Protein AF-A0A7V5I3R4-F1 (afdb_monomer_lite)

Radius of gyration: 23.78 Å; chains: 1; bounding box: 58×73×44 Å

Foldseek 3Di:
DDDDDDDDDDDDDDDPPDAQPAADEDDPCQQVDDDDPPDPDHSVVRVVVVVVCVVVVVVVSHNYDYDDDDDLVNVLVWFPNQQSVVVVPDDPVCCVVCVVVCVVRVDDTDD

Structure (mmCIF, N/CA/C/O backbone):
data_AF-A0A7V5I3R4-F1
#
_entry.id   AF-A0A7V5I3R4-F1
#
loop_
_atom_site.group_PDB
_atom_site.id
_atom_site.type_symbol
_atom_site.label_atom_id
_atom_site.label_alt_id
_atom_site.label_comp_id
_atom_site.label_asym_id
_atom_site.label_entity_id
_atom_site.label_seq_id
_atom_site.pdbx_PDB_ins_code
_atom_site.Cartn_x
_atom_site.Cartn_y
_atom_site.Cartn_z
_atom_site.occupancy
_atom_site.B_iso_or_equiv
_atom_site.auth_seq_id
_atom_site.auth_comp_id
_atom_site.auth_asym_id
_atom_site.auth_atom_id
_atom_site.pdbx_PDB_model_num
ATOM 1 N N . MET A 1 1 ? -29.404 53.631 5.562 1.00 36.56 1 MET A N 1
ATOM 2 C CA . MET A 1 1 ? -29.973 53.561 6.927 1.00 36.56 1 MET A CA 1
ATOM 3 C C . MET A 1 1 ? -30.640 52.193 7.088 1.00 36.56 1 MET A C 1
ATOM 5 O O . MET A 1 1 ? -31.528 51.948 6.293 1.00 36.56 1 MET A O 1
ATOM 9 N N . LYS A 1 2 ? -30.111 51.356 8.012 1.00 30.89 2 LYS A N 1
ATOM 10 C CA . LYS A 1 2 ? -30.634 50.185 8.797 1.00 30.89 2 LYS A CA 1
ATOM 11 C C . LYS A 1 2 ? -31.813 49.331 8.240 1.00 30.89 2 LYS A C 1
ATOM 13 O O . LYS A 1 2 ? -32.711 49.898 7.647 1.00 30.89 2 LYS A O 1
ATOM 18 N N . ALA A 1 3 ? -31.953 48.010 8.444 1.00 37.38 3 ALA A N 1
ATOM 19 C CA . ALA A 1 3 ? -31.462 47.034 9.447 1.00 37.38 3 ALA A CA 1
ATOM 20 C C . ALA A 1 3 ? -31.507 45.581 8.858 1.00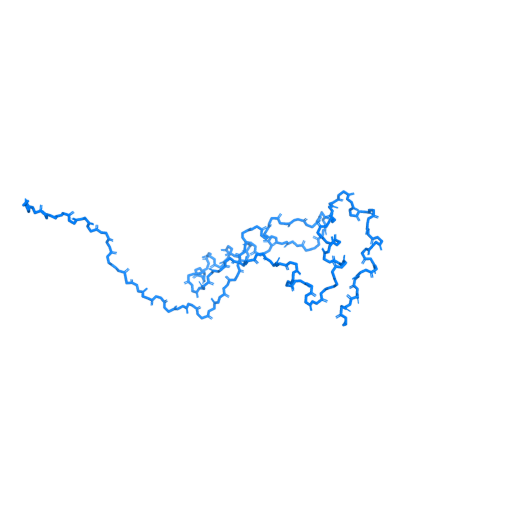 37.38 3 ALA A C 1
ATOM 22 O O . ALA A 1 3 ? -32.230 45.377 7.888 1.00 37.38 3 ALA A O 1
ATOM 23 N N . GLU A 1 4 ? -30.595 44.652 9.214 1.00 34.97 4 GLU A N 1
ATOM 24 C CA . GLU A 1 4 ? -30.741 43.464 10.124 1.00 34.97 4 GLU A CA 1
ATOM 25 C C . GLU A 1 4 ? -31.999 42.588 9.927 1.00 34.97 4 GLU A C 1
ATOM 27 O O . GLU A 1 4 ? -33.074 43.121 9.706 1.00 34.97 4 GLU A O 1
ATOM 32 N N . ALA A 1 5 ? -32.050 41.266 10.122 1.00 39.78 5 ALA A N 1
ATOM 33 C CA . ALA A 1 5 ? -31.156 40.103 10.201 1.00 39.78 5 ALA A CA 1
ATOM 34 C C . ALA A 1 5 ? -32.129 38.901 10.322 1.00 39.78 5 ALA A C 1
ATOM 36 O O . ALA A 1 5 ? -33.158 39.021 10.986 1.00 39.78 5 ALA A O 1
ATOM 37 N N . GLY A 1 6 ? -31.848 37.759 9.692 1.00 32.47 6 GLY A N 1
ATOM 38 C CA . GLY A 1 6 ? -32.731 36.586 9.717 1.00 32.47 6 GLY A CA 1
ATOM 39 C C . GLY A 1 6 ? -31.934 35.292 9.627 1.00 32.47 6 GLY A C 1
ATOM 40 O O . GLY A 1 6 ? -31.646 34.803 8.540 1.00 32.47 6 GLY A O 1
ATOM 41 N N . THR A 1 7 ? -31.547 34.787 10.793 1.00 37.88 7 THR A N 1
ATOM 42 C CA . THR A 1 7 ? -30.865 33.515 11.044 1.00 37.88 7 THR A CA 1
ATOM 43 C C . THR A 1 7 ? -31.716 32.325 10.589 1.00 37.88 7 THR A C 1
ATOM 45 O O . THR A 1 7 ? -32.884 32.235 10.955 1.00 37.88 7 THR A O 1
ATOM 48 N N . SER A 1 8 ? -31.121 31.374 9.860 1.00 40.75 8 SER A N 1
ATOM 49 C CA . SER A 1 8 ? -31.610 29.990 9.822 1.00 40.75 8 SER A CA 1
ATOM 50 C C . SER A 1 8 ? -30.547 29.091 10.445 1.00 40.75 8 SER A C 1
ATOM 52 O O . SER A 1 8 ? -29.410 29.012 9.986 1.00 40.75 8 SER A O 1
ATOM 54 N N . GLU A 1 9 ? -30.911 28.507 11.582 1.00 45.66 9 GLU A N 1
ATOM 55 C CA . GLU A 1 9 ? -30.103 27.573 12.351 1.00 45.66 9 GLU A CA 1
ATOM 56 C C . GLU A 1 9 ? -29.874 26.276 11.570 1.00 45.66 9 GLU A C 1
ATOM 58 O O . GLU A 1 9 ? -30.810 25.691 11.025 1.00 45.66 9 GLU A O 1
ATOM 63 N N . SER A 1 10 ? -28.658 25.733 11.634 1.00 33.28 10 SER A N 1
ATOM 64 C CA . SER A 1 10 ? -28.478 24.287 11.522 1.00 33.28 10 SER A CA 1
ATOM 65 C C . SER A 1 10 ? -27.332 23.797 12.410 1.00 33.28 10 SER A C 1
ATOM 67 O O . SER A 1 10 ? -26.168 23.824 12.026 1.00 33.28 10 SER A O 1
ATOM 69 N N . ARG A 1 11 ? -27.751 23.304 13.583 1.00 42.38 11 ARG A N 1
ATOM 70 C CA . ARG A 1 11 ? -27.157 22.250 14.426 1.00 42.38 11 ARG A CA 1
ATOM 71 C C . ARG A 1 11 ? -25.786 22.515 15.058 1.00 42.38 11 ARG A C 1
ATOM 73 O O . ARG A 1 11 ? -24.742 22.147 14.534 1.00 42.38 11 ARG A O 1
ATOM 80 N N . VAL A 1 12 ? 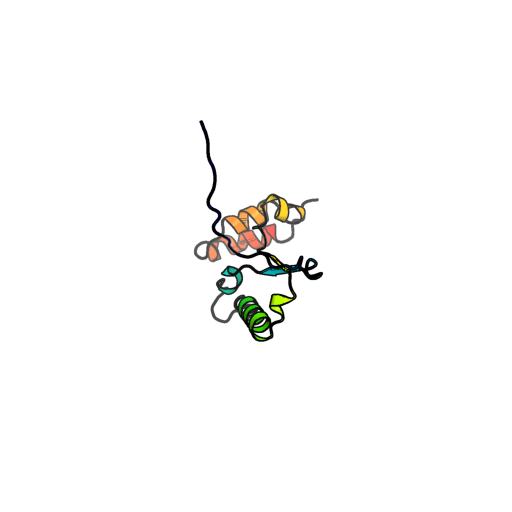-25.846 23.004 16.297 1.00 49.38 12 VAL A N 1
ATOM 81 C CA . VAL A 1 12 ? -24.844 22.738 17.338 1.00 49.38 12 VAL A CA 1
ATOM 82 C C . VAL A 1 12 ? -25.020 21.305 17.868 1.00 49.38 12 VAL A C 1
ATOM 84 O O . VAL A 1 12 ? -26.142 20.871 18.126 1.00 49.38 12 VAL A O 1
ATOM 87 N N . GLY A 1 13 ? -23.896 20.605 18.042 1.00 37.38 13 GLY A N 1
ATOM 88 C CA . GLY A 1 13 ? -23.736 19.314 18.727 1.00 37.38 13 GLY A CA 1
ATOM 89 C C . GLY A 1 13 ? -22.408 18.677 18.291 1.00 37.38 13 GLY A C 1
ATOM 90 O O . GLY A 1 13 ? -22.357 18.083 17.224 1.00 37.38 13 GLY A O 1
ATOM 91 N N . THR A 1 14 ? -21.264 18.998 18.916 1.00 45.44 14 THR A N 1
ATOM 92 C CA . THR A 1 14 ? -20.696 18.309 20.106 1.00 45.44 14 THR A CA 1
ATOM 93 C C . THR A 1 14 ? -20.467 16.824 19.788 1.00 45.44 14 THR A C 1
ATOM 95 O O . THR A 1 14 ? -21.424 16.092 19.586 1.00 45.44 14 THR A O 1
ATOM 98 N N . LEU A 1 15 ? -19.242 16.320 19.629 1.00 43.22 15 LEU A N 1
ATOM 99 C CA . LEU A 1 15 ? -18.147 16.219 20.600 1.00 43.22 15 LEU A CA 1
ATOM 100 C C . LEU A 1 15 ? -16.810 16.363 19.853 1.00 43.22 15 LEU A C 1
ATOM 102 O O . LEU A 1 15 ? -16.668 15.798 18.770 1.00 43.22 15 LEU A O 1
ATOM 106 N N . GLU A 1 16 ? -15.818 17.046 20.427 1.00 47.09 16 GLU A N 1
ATOM 107 C CA . GLU A 1 16 ? -14.435 16.839 19.987 1.00 47.09 16 GLU A CA 1
ATOM 108 C C . GLU A 1 16 ? -14.075 15.381 20.286 1.00 47.09 16 GLU A C 1
ATOM 110 O O . GLU A 1 16 ? -13.754 15.008 21.415 1.00 47.09 16 GLU A O 1
ATOM 115 N N . ALA A 1 17 ? -14.235 14.523 19.279 1.00 57.84 17 ALA A N 1
ATOM 116 C CA . ALA A 1 17 ? -13.746 13.166 19.328 1.00 57.84 17 ALA A CA 1
ATOM 117 C C . ALA A 1 17 ? -12.232 13.276 19.483 1.00 57.84 17 ALA A C 1
ATOM 119 O O . ALA A 1 17 ? -11.543 13.736 18.570 1.00 57.84 17 ALA A O 1
ATOM 120 N N . PHE A 1 18 ? -11.721 12.897 20.657 1.00 55.03 18 PHE A N 1
ATOM 121 C CA . PHE A 1 18 ? -10.291 12.701 20.837 1.00 55.03 18 PHE A CA 1
ATOM 122 C C . PHE A 1 18 ? -9.782 11.904 19.635 1.00 55.03 18 PHE A C 1
ATOM 124 O O . PHE A 1 18 ? -10.393 10.875 19.320 1.00 55.03 18 PHE A O 1
ATOM 131 N N . PRO A 1 19 ? -8.726 12.368 18.943 1.00 61.78 19 PRO A N 1
ATOM 132 C CA . PRO A 1 19 ? -8.236 11.683 17.762 1.00 61.78 19 PRO A CA 1
ATOM 133 C C . PRO A 1 19 ? -7.994 10.230 18.145 1.00 61.78 19 PRO A C 1
ATOM 135 O O . PRO A 1 19 ? -7.268 9.942 19.104 1.00 61.78 19 PRO A O 1
ATOM 138 N N . SER A 1 20 ? -8.682 9.318 17.456 1.00 71.12 20 SER A N 1
ATOM 139 C CA . SER A 1 20 ? -8.531 7.892 17.691 1.00 71.12 20 SER A CA 1
ATOM 140 C C . SER A 1 20 ? -7.042 7.575 17.685 1.00 71.12 20 SER A C 1
ATOM 142 O O . SER A 1 20 ? -6.350 7.845 16.708 1.00 71.12 20 SER A O 1
ATOM 144 N N . ARG A 1 21 ? -6.534 7.008 18.786 1.00 90.00 21 ARG A N 1
ATOM 145 C CA . ARG A 1 21 ? -5.094 6.754 18.983 1.00 90.00 21 ARG A CA 1
ATOM 146 C C . ARG A 1 21 ? -4.480 5.880 17.879 1.00 90.00 21 ARG A C 1
ATOM 148 O O . ARG A 1 21 ? -3.262 5.790 17.767 1.00 90.00 21 ARG A O 1
ATOM 155 N N . VAL A 1 22 ? -5.321 5.196 17.106 1.00 94.00 22 VAL A N 1
ATOM 156 C CA . VAL A 1 22 ? -4.935 4.281 16.038 1.00 94.00 22 VAL A CA 1
ATOM 157 C C . VAL A 1 22 ? -5.322 4.883 14.689 1.00 94.00 22 VAL A C 1
ATOM 159 O O . VAL A 1 22 ? -6.507 5.003 14.372 1.00 94.00 22 VAL A O 1
ATOM 162 N N . ALA A 1 23 ? -4.308 5.209 13.890 1.00 95.31 23 ALA A N 1
ATOM 163 C CA . ALA A 1 23 ? -4.463 5.551 12.482 1.00 95.31 23 ALA A CA 1
ATOM 164 C C . ALA A 1 23 ? -4.546 4.275 11.633 1.00 95.31 23 ALA A C 1
ATOM 166 O O . ALA A 1 23 ? -3.729 3.363 11.780 1.00 95.31 23 ALA A O 1
ATOM 167 N N . TYR A 1 24 ? -5.525 4.215 10.736 1.00 96.31 24 TYR A N 1
ATOM 168 C CA . TYR A 1 24 ? -5.756 3.098 9.828 1.00 96.31 24 TYR A CA 1
ATOM 169 C C . TYR A 1 24 ? -5.692 3.593 8.384 1.00 96.31 24 TYR A C 1
ATOM 171 O O . TYR A 1 24 ? -6.520 4.394 7.956 1.00 96.31 24 TYR A O 1
ATOM 179 N N . PHE A 1 25 ? -4.699 3.119 7.634 1.00 96.88 25 PHE A N 1
ATOM 180 C CA . PHE A 1 25 ? -4.506 3.512 6.242 1.00 96.88 25 PHE A CA 1
ATOM 181 C C . PHE A 1 25 ? -5.211 2.543 5.305 1.00 96.88 25 PHE A C 1
ATOM 183 O O . PHE A 1 25 ? -4.955 1.337 5.344 1.00 96.88 25 PHE A O 1
ATOM 190 N N . TYR A 1 26 ? -6.065 3.076 4.439 1.00 97.00 26 TYR A N 1
ATOM 191 C CA . TYR A 1 26 ? -6.768 2.285 3.441 1.00 97.00 26 TYR A CA 1
ATOM 192 C C . TYR A 1 26 ? -6.989 3.090 2.164 1.00 97.00 26 TYR A C 1
ATOM 194 O O . TYR A 1 26 ? -7.409 4.243 2.203 1.00 97.00 26 TYR A O 1
ATOM 202 N N . ASP A 1 27 ? -6.701 2.460 1.030 1.00 96.19 27 ASP A N 1
ATOM 203 C CA . ASP A 1 27 ? -7.017 2.961 -0.304 1.00 96.19 27 ASP A CA 1
ATOM 204 C C . ASP A 1 27 ? -8.002 1.973 -0.940 1.00 96.19 27 ASP A C 1
ATOM 206 O O . ASP A 1 27 ? -7.738 0.769 -0.975 1.00 96.19 27 ASP A O 1
ATOM 210 N N . HIS A 1 28 ? -9.139 2.470 -1.423 1.00 93.56 28 HIS A N 1
ATOM 211 C CA . HIS A 1 28 ? -10.197 1.645 -2.006 1.00 93.56 28 HIS A CA 1
ATOM 212 C C . HIS A 1 28 ? -9.724 0.855 -3.241 1.00 93.56 28 HIS A C 1
ATOM 214 O O . HIS A 1 28 ? -10.194 -0.260 -3.487 1.00 93.56 28 HIS A O 1
ATOM 220 N N . ASP A 1 29 ? -8.752 1.378 -3.990 1.00 95.19 29 ASP A N 1
ATOM 221 C CA . ASP A 1 29 ? -8.284 0.767 -5.232 1.00 95.19 29 ASP A CA 1
ATOM 222 C C . ASP A 1 29 ? -7.352 -0.422 -4.993 1.00 95.19 29 ASP A C 1
ATOM 224 O O . ASP A 1 29 ? -7.176 -1.261 -5.881 1.00 95.19 29 ASP A O 1
ATOM 228 N N . VAL A 1 30 ? -6.795 -0.565 -3.782 1.00 94.88 30 VAL A N 1
ATOM 229 C CA . VAL A 1 30 ? -5.842 -1.641 -3.463 1.00 94.88 30 VAL A CA 1
ATOM 230 C C . VAL A 1 30 ? -6.438 -3.034 -3.696 1.00 94.88 30 VAL A C 1
ATOM 232 O O . VAL A 1 30 ? -5.730 -3.964 -4.078 1.00 94.88 30 VAL A O 1
ATOM 235 N N . GLY A 1 31 ? -7.752 -3.187 -3.511 1.00 93.75 31 GLY A N 1
ATOM 236 C CA . GLY A 1 31 ? -8.457 -4.452 -3.710 1.00 93.75 31 GLY A CA 1
ATOM 237 C C . GLY A 1 31 ? -8.654 -4.846 -5.177 1.00 93.75 31 GLY A C 1
ATOM 238 O O . GLY A 1 31 ? -8.971 -6.007 -5.437 1.00 93.75 31 GLY A O 1
ATOM 239 N N . ASN A 1 32 ? -8.466 -3.910 -6.112 1.00 95.44 32 ASN A N 1
ATOM 240 C CA . ASN A 1 32 ? -8.748 -4.090 -7.539 1.00 95.44 32 ASN A CA 1
ATOM 241 C C . ASN A 1 32 ? -7.521 -4.552 -8.342 1.00 95.44 32 ASN A C 1
ATOM 243 O O . ASN A 1 32 ? -7.659 -4.967 -9.491 1.00 95.44 32 ASN A O 1
ATOM 247 N N . TYR A 1 33 ? -6.322 -4.520 -7.754 1.00 95.00 33 TYR A N 1
ATOM 248 C CA . TYR A 1 33 ? -5.117 -5.016 -8.416 1.00 95.00 33 TYR A CA 1
ATOM 249 C C . TYR A 1 33 ? -5.149 -6.545 -8.547 1.00 95.00 33 TYR A C 1
ATOM 251 O O . TYR A 1 33 ? -5.395 -7.276 -7.584 1.00 95.00 33 TYR A O 1
ATOM 259 N N . TYR A 1 34 ? -4.854 -7.038 -9.749 1.00 94.50 34 TYR A N 1
ATOM 260 C CA . TYR A 1 34 ? -4.873 -8.457 -10.087 1.00 94.50 34 TYR A CA 1
ATOM 261 C C . TYR A 1 34 ? -3.492 -8.916 -10.552 1.00 94.50 34 TYR A C 1
ATOM 263 O O . TYR A 1 34 ? -2.942 -8.368 -11.499 1.00 94.50 34 TYR A O 1
ATOM 271 N N . TYR A 1 35 ? -2.939 -9.929 -9.880 1.00 90.06 35 TYR A N 1
ATOM 272 C CA . TYR A 1 35 ? -1.598 -10.436 -10.184 1.00 90.06 35 TYR A CA 1
ATOM 273 C C . TYR A 1 35 ? -1.591 -11.331 -11.427 1.00 90.06 35 TYR A C 1
ATOM 275 O O . TYR A 1 35 ? -0.911 -11.031 -12.397 1.00 90.06 35 TYR A O 1
ATOM 283 N N . ALA A 1 36 ? -2.325 -12.445 -11.382 1.00 90.88 36 ALA A N 1
ATOM 284 C CA . ALA A 1 36 ? -2.549 -13.371 -12.493 1.00 90.88 36 ALA A CA 1
ATOM 285 C C . ALA A 1 36 ? -3.487 -14.502 -12.039 1.00 90.88 36 ALA A C 1
ATOM 287 O O . ALA A 1 36 ? -3.758 -14.681 -10.837 1.00 90.88 36 ALA A O 1
ATOM 288 N N . LEU A 1 37 ? -3.945 -15.306 -13.002 1.00 92.69 37 LEU A N 1
ATOM 289 C CA . LEU A 1 37 ? -4.692 -16.529 -12.720 1.00 92.69 37 LEU A CA 1
ATOM 290 C C . LEU A 1 37 ? -3.773 -17.523 -11.998 1.00 92.69 37 LEU A C 1
ATOM 292 O O . LEU A 1 37 ? -2.603 -17.650 -12.339 1.00 92.69 37 LEU A O 1
ATOM 296 N N . GLY A 1 38 ? -4.276 -18.177 -10.950 1.00 93.38 38 GLY A N 1
ATOM 297 C CA . GLY A 1 38 ? -3.485 -19.114 -10.140 1.00 93.38 38 GLY A CA 1
ATOM 298 C C . GLY A 1 38 ? -2.451 -18.480 -9.193 1.00 93.38 38 GLY A C 1
ATOM 299 O O . GLY A 1 38 ? -1.939 -19.177 -8.324 1.00 93.38 38 GLY A O 1
ATOM 300 N N . HIS A 1 39 ? -2.175 -17.171 -9.278 1.00 94.44 39 HIS A N 1
ATOM 301 C CA . HIS A 1 39 ? -1.216 -16.525 -8.372 1.00 94.44 39 HIS A CA 1
ATOM 302 C C . HIS A 1 39 ? -1.761 -16.450 -6.928 1.00 94.44 39 HIS A C 1
ATOM 304 O O . HIS A 1 39 ? -2.890 -15.972 -6.751 1.00 94.44 39 HIS A O 1
ATOM 310 N N . PRO A 1 40 ? -0.992 -16.854 -5.893 1.00 95.62 40 PRO A N 1
ATOM 311 C CA . PRO A 1 40 ? -1.477 -16.937 -4.509 1.00 95.62 40 PRO A CA 1
ATOM 312 C C . PRO A 1 40 ? -1.704 -15.567 -3.858 1.00 95.62 40 PRO A C 1
ATOM 314 O O . PRO A 1 40 ? -2.539 -15.426 -2.966 1.00 95.62 40 PRO A O 1
ATOM 317 N N . MET A 1 41 ? -0.988 -14.531 -4.303 1.00 96.56 41 MET A N 1
ATOM 318 C CA . MET A 1 41 ? -1.206 -13.170 -3.813 1.00 96.56 41 MET A CA 1
ATOM 319 C C . MET A 1 41 ? -2.493 -12.594 -4.420 1.00 96.56 41 MET A C 1
ATOM 321 O O . MET A 1 41 ? -2.567 -12.394 -5.635 1.00 96.56 41 MET A O 1
ATOM 325 N N . LYS A 1 42 ? -3.491 -12.328 -3.563 1.00 95.75 42 LYS A N 1
ATOM 326 C CA . LYS A 1 42 ? -4.766 -11.674 -3.897 1.00 95.75 42 LYS A CA 1
ATOM 327 C C . LYS A 1 42 ? -4.940 -10.379 -3.082 1.00 95.75 42 LYS A C 1
ATOM 329 O O . LYS A 1 42 ? -5.288 -10.464 -1.900 1.00 95.75 42 LYS A O 1
ATOM 334 N N . PRO A 1 43 ? -4.734 -9.186 -3.675 1.00 96.75 43 PRO A N 1
ATOM 335 C CA . PRO A 1 43 ? -4.915 -7.894 -2.994 1.00 96.75 43 PRO A CA 1
ATOM 336 C C . PRO A 1 43 ? -6.321 -7.671 -2.441 1.00 96.75 43 PRO A C 1
ATOM 338 O O . PRO A 1 43 ? -6.480 -7.021 -1.410 1.00 96.75 43 PRO A O 1
ATOM 341 N N . HIS A 1 44 ? -7.321 -8.317 -3.046 1.00 96.94 44 HIS A N 1
ATOM 342 C CA . HIS A 1 44 ? -8.710 -8.339 -2.590 1.00 96.94 44 HIS A CA 1
ATOM 343 C C . HIS A 1 44 ? -8.876 -8.630 -1.087 1.00 96.94 44 HIS A C 1
ATOM 345 O O . HIS A 1 44 ? -9.789 -8.103 -0.456 1.00 96.94 44 HIS A O 1
ATOM 351 N N . ARG A 1 45 ? -7.956 -9.393 -0.476 1.00 97.12 45 ARG A N 1
ATOM 352 C CA . ARG A 1 45 ? -7.966 -9.663 0.971 1.00 97.12 45 ARG A CA 1
ATOM 353 C C . ARG A 1 45 ? -7.977 -8.389 1.830 1.00 97.12 45 ARG A C 1
ATOM 355 O O . ARG A 1 45 ? -8.561 -8.394 2.904 1.00 97.12 45 ARG A O 1
ATOM 362 N N . MET A 1 46 ? -7.363 -7.301 1.358 1.00 97.25 46 MET A N 1
ATOM 363 C CA . MET A 1 46 ? -7.353 -6.016 2.067 1.00 97.25 46 MET A CA 1
ATOM 364 C C . MET A 1 46 ? -8.745 -5.381 2.094 1.00 97.25 46 MET A C 1
ATOM 366 O O . MET A 1 46 ? -9.176 -4.904 3.140 1.00 97.25 46 MET A O 1
ATOM 370 N N . ARG A 1 47 ? -9.479 -5.460 0.975 1.00 96.88 47 ARG A N 1
ATOM 371 C CA . ARG A 1 47 ? -10.878 -5.024 0.897 1.00 96.88 47 ARG A CA 1
ATOM 372 C C . ARG A 1 47 ? -11.766 -5.861 1.814 1.00 96.88 47 ARG A C 1
ATOM 374 O O . ARG A 1 47 ? -12.547 -5.299 2.565 1.00 96.88 47 ARG A O 1
ATOM 381 N N . MET A 1 48 ? -11.593 -7.184 1.825 1.00 97.12 48 MET A N 1
ATOM 382 C CA . MET A 1 48 ? -12.354 -8.065 2.723 1.00 97.12 48 MET A CA 1
ATOM 383 C C . MET A 1 48 ? -12.176 -7.683 4.199 1.00 97.12 48 MET A C 1
ATOM 385 O O . MET A 1 48 ? -13.155 -7.596 4.932 1.00 97.12 48 MET A O 1
ATOM 389 N N . VAL A 1 49 ? -10.939 -7.427 4.642 1.00 97.50 49 VAL A N 1
ATOM 390 C CA . VAL A 1 49 ? -10.669 -6.996 6.025 1.00 97.50 49 VAL A CA 1
ATOM 391 C C . VAL A 1 49 ? -11.308 -5.638 6.317 1.00 97.50 49 VAL A C 1
ATOM 393 O O . VAL A 1 49 ? -11.865 -5.458 7.397 1.00 97.50 49 VAL A O 1
ATOM 396 N N . HIS A 1 50 ? -11.261 -4.699 5.369 1.00 97.44 50 HIS A N 1
ATOM 397 C CA . HIS A 1 50 ? -11.900 -3.394 5.522 1.00 97.44 50 HIS A CA 1
ATOM 398 C C . HIS A 1 50 ? -13.416 -3.509 5.750 1.00 97.44 50 HIS A C 1
ATOM 400 O O . HIS A 1 50 ? -13.934 -2.931 6.703 1.00 97.44 50 HIS A O 1
ATOM 406 N N . GLU A 1 51 ? -14.108 -4.325 4.948 1.00 97.00 51 GLU A N 1
ATOM 407 C CA . GLU A 1 51 ? -15.549 -4.578 5.106 1.00 97.00 51 GLU A CA 1
ATOM 408 C C . GLU A 1 51 ? -15.875 -5.231 6.456 1.00 97.00 51 GLU A C 1
ATOM 410 O O . GLU A 1 51 ? -16.855 -4.872 7.105 1.00 97.00 51 GLU A O 1
ATOM 415 N N . LEU A 1 52 ? -15.028 -6.151 6.935 1.00 97.94 52 LEU A N 1
ATOM 416 C CA . LEU A 1 52 ? -15.198 -6.748 8.263 1.00 97.94 52 LEU A CA 1
ATOM 417 C C . LEU A 1 52 ? -15.058 -5.704 9.377 1.00 97.94 52 LEU A C 1
ATOM 419 O O . LEU A 1 52 ? -15.849 -5.706 10.317 1.00 97.94 52 LEU A O 1
ATOM 423 N N . LEU A 1 53 ? -14.089 -4.788 9.284 1.00 96.31 53 LEU A N 1
ATOM 424 C CA . LEU A 1 53 ? -13.923 -3.717 10.275 1.00 96.31 53 LEU A CA 1
ATOM 425 C C . LEU A 1 53 ? -15.149 -2.800 10.349 1.00 96.31 53 LEU A C 1
ATOM 427 O O . LEU A 1 53 ? -15.501 -2.353 11.444 1.00 96.31 53 LEU A O 1
ATOM 431 N N . ILE A 1 54 ? -15.795 -2.542 9.209 1.00 96.19 54 ILE A N 1
ATOM 432 C CA . ILE A 1 54 ? -17.059 -1.801 9.138 1.00 96.19 54 ILE A CA 1
ATOM 433 C C . ILE A 1 54 ? -18.183 -2.624 9.774 1.00 96.19 54 ILE A C 1
ATOM 435 O O . ILE A 1 54 ? -18.853 -2.135 10.680 1.00 96.19 54 ILE A O 1
ATOM 439 N N . ALA A 1 55 ? -18.350 -3.886 9.369 1.00 97.81 55 ALA A N 1
ATOM 440 C CA . ALA A 1 55 ? -19.410 -4.764 9.870 1.00 97.81 55 ALA A CA 1
ATOM 441 C C . ALA A 1 55 ? -19.344 -4.990 11.392 1.00 97.81 55 ALA A C 1
ATOM 443 O O . ALA A 1 55 ? -20.378 -5.091 12.048 1.00 97.81 55 ALA A O 1
ATOM 444 N N . TYR A 1 56 ? -18.140 -5.036 11.970 1.00 97.38 56 TYR A N 1
ATOM 445 C CA . TYR A 1 56 ? -17.936 -5.154 13.418 1.00 97.38 56 TYR A CA 1
ATOM 446 C C . TYR A 1 56 ? -17.993 -3.813 14.175 1.00 97.38 56 TYR A C 1
ATOM 448 O O . TYR A 1 56 ? -17.791 -3.799 15.390 1.00 97.38 56 TYR A O 1
ATOM 456 N N . GLY A 1 57 ? -18.214 -2.682 13.495 1.00 94.31 57 GLY A N 1
ATOM 457 C CA . GLY A 1 57 ? -18.230 -1.348 14.112 1.00 94.31 57 GLY A CA 1
ATOM 458 C C . GLY A 1 57 ? -16.866 -0.888 14.649 1.00 94.31 57 GLY A C 1
ATOM 459 O O . GLY A 1 57 ? -16.774 0.079 15.401 1.00 94.31 57 GLY A O 1
ATOM 460 N N . VAL A 1 58 ? -15.776 -1.575 14.289 1.00 94.56 58 VAL A N 1
ATOM 461 C CA . VAL A 1 58 ? -14.411 -1.193 14.695 1.00 94.56 58 VAL A CA 1
ATOM 462 C C . VAL A 1 58 ? -13.967 0.063 13.947 1.00 94.56 58 VAL A C 1
ATOM 464 O O . VAL A 1 58 ? -13.221 0.865 14.503 1.00 94.56 58 VAL A O 1
ATOM 467 N N . HIS A 1 59 ? -14.461 0.256 12.721 1.00 93.06 59 HIS A N 1
ATOM 468 C CA . HIS A 1 59 ? -14.176 1.415 11.877 1.00 93.06 59 HIS A CA 1
ATOM 469 C C . HIS A 1 59 ? -14.404 2.762 12.590 1.00 93.06 59 HIS A C 1
ATOM 471 O O . HIS A 1 59 ? -13.579 3.659 12.464 1.00 93.06 59 HIS A O 1
ATOM 477 N N . GLU A 1 60 ? -15.450 2.876 13.414 1.00 91.31 60 GLU A N 1
ATOM 478 C CA . GLU A 1 60 ? -15.803 4.100 14.158 1.00 91.31 60 GLU A CA 1
ATOM 479 C C . GLU A 1 60 ? -14.766 4.496 15.223 1.00 91.31 60 GLU A C 1
ATOM 481 O O . GLU A 1 60 ? -14.735 5.633 15.688 1.00 91.31 60 GLU A O 1
ATOM 486 N N . LYS A 1 61 ? -13.907 3.554 15.630 1.00 92.94 61 LYS A N 1
ATOM 487 C CA . LYS A 1 61 ? -12.870 3.756 16.652 1.00 92.94 61 LYS A CA 1
ATOM 488 C C . LYS A 1 61 ? -11.496 4.049 16.048 1.00 92.94 61 LYS A C 1
ATOM 490 O O . LYS A 1 61 ? -10.526 4.146 16.801 1.00 92.94 61 LYS A O 1
ATOM 495 N N . LEU A 1 62 ? -11.395 4.132 14.721 1.00 94.38 62 LEU A N 1
ATOM 496 C CA . LEU A 1 62 ? -10.149 4.306 13.981 1.00 94.38 62 LEU A CA 1
ATOM 497 C C . LEU A 1 62 ? -10.118 5.667 13.290 1.00 94.38 62 LEU A C 1
ATOM 499 O O . LEU A 1 62 ? -11.117 6.126 12.743 1.00 94.38 62 LEU A O 1
ATOM 503 N N . GLN A 1 63 ? -8.934 6.271 13.225 1.00 95.12 63 GLN A N 1
ATOM 504 C CA . GLN A 1 63 ? -8.709 7.408 12.343 1.00 95.12 63 GLN A CA 1
ATOM 505 C C . GLN A 1 63 ? -8.372 6.872 10.950 1.00 95.12 63 GLN A C 1
ATOM 507 O O . GLN A 1 63 ? -7.234 6.478 10.690 1.00 95.12 63 GLN A O 1
ATOM 512 N N . VAL A 1 64 ? -9.367 6.809 10.066 1.00 93.44 64 VAL A N 1
ATOM 513 C CA . VAL A 1 64 ? -9.178 6.284 8.708 1.00 93.44 64 VAL A CA 1
ATOM 514 C C . VAL A 1 64 ? -8.552 7.352 7.818 1.00 93.44 64 VAL A C 1
ATOM 516 O O . VAL A 1 64 ? -9.095 8.443 7.664 1.00 93.44 64 VAL A O 1
ATOM 519 N N . LEU A 1 65 ? -7.399 7.031 7.237 1.00 95.31 65 LEU A N 1
ATOM 520 C CA . LEU A 1 65 ? -6.625 7.924 6.382 1.00 95.31 65 LEU A CA 1
ATOM 521 C C . LEU A 1 65 ? -6.411 7.278 5.015 1.00 95.31 65 LEU A C 1
ATOM 523 O O . LEU A 1 65 ? -6.065 6.099 4.916 1.00 95.31 65 LEU A O 1
ATOM 527 N N . GLN A 1 66 ? -6.552 8.068 3.954 1.00 95.19 66 GLN A N 1
ATOM 528 C CA . GLN A 1 66 ? -6.128 7.641 2.628 1.00 95.19 66 GLN A CA 1
ATOM 529 C C . GLN A 1 66 ? -4.618 7.885 2.487 1.00 95.19 66 GLN A C 1
ATOM 531 O O . GLN A 1 66 ? -4.168 9.019 2.680 1.00 95.19 66 GLN A O 1
ATOM 536 N N . PRO A 1 67 ? -3.809 6.854 2.186 1.00 95.75 67 PRO A N 1
ATOM 537 C CA . PRO A 1 67 ? -2.374 7.038 2.032 1.00 95.75 67 PRO A CA 1
ATOM 538 C C . PRO A 1 67 ? -2.066 7.870 0.773 1.00 95.75 67 PRO A C 1
ATOM 540 O O . PRO A 1 67 ? -2.667 7.635 -0.279 1.00 95.75 67 PRO A O 1
ATOM 543 N N . PRO A 1 68 ? -1.112 8.817 0.834 1.00 94.56 68 PRO A N 1
ATOM 544 C CA . PRO A 1 68 ? -0.635 9.491 -0.365 1.00 94.56 68 PRO A CA 1
ATOM 545 C C . PRO A 1 68 ? 0.126 8.503 -1.258 1.00 94.56 68 PRO A C 1
ATOM 547 O O . PRO A 1 68 ? 0.769 7.565 -0.779 1.00 94.56 68 PRO A O 1
ATOM 550 N N . ARG A 1 69 ? 0.093 8.732 -2.574 1.00 93.88 69 ARG A N 1
ATOM 551 C CA . ARG A 1 69 ? 0.937 7.981 -3.511 1.00 93.88 69 ARG A CA 1
ATOM 552 C C . ARG A 1 69 ? 2.404 8.306 -3.221 1.00 93.88 69 ARG A C 1
ATOM 554 O O . ARG A 1 69 ? 2.775 9.476 -3.174 1.00 93.88 69 ARG A O 1
ATOM 561 N N . ALA A 1 70 ? 3.218 7.270 -3.024 1.00 94.88 70 ALA A N 1
ATOM 562 C CA . ALA A 1 70 ? 4.651 7.432 -2.802 1.00 94.88 70 ALA A CA 1
ATOM 563 C C . ALA A 1 70 ? 5.308 8.086 -4.024 1.00 94.88 70 ALA A C 1
ATOM 565 O O . ALA A 1 70 ? 5.022 7.707 -5.163 1.00 94.88 70 ALA A O 1
ATOM 566 N N . THR A 1 71 ? 6.182 9.063 -3.784 1.00 95.19 71 THR A N 1
ATOM 567 C CA . THR A 1 71 ? 6.951 9.695 -4.858 1.00 95.19 71 THR A CA 1
ATOM 568 C C . THR A 1 71 ? 8.151 8.830 -5.233 1.00 95.19 71 THR A C 1
ATOM 570 O O . THR A 1 71 ? 8.618 8.020 -4.432 1.00 95.19 71 THR A O 1
ATOM 573 N N . GLU A 1 72 ? 8.703 9.025 -6.430 1.00 92.62 72 GLU A N 1
ATOM 574 C CA . GLU A 1 72 ? 9.952 8.368 -6.841 1.00 92.62 72 GLU A CA 1
ATOM 575 C C . GLU A 1 72 ? 11.073 8.614 -5.824 1.00 92.62 72 GLU A C 1
ATOM 577 O O . GLU A 1 72 ? 11.719 7.668 -5.387 1.00 92.62 72 GLU A O 1
ATOM 582 N N . ARG A 1 73 ? 11.197 9.854 -5.329 1.00 93.19 73 ARG A N 1
ATOM 583 C CA . ARG A 1 73 ? 12.164 10.231 -4.290 1.00 93.19 73 ARG A CA 1
ATOM 584 C C . ARG A 1 73 ? 11.990 9.451 -2.986 1.00 93.19 73 ARG A C 1
ATOM 586 O O . ARG A 1 73 ? 12.964 9.269 -2.264 1.00 93.19 73 ARG A O 1
ATOM 593 N N . ASP A 1 74 ? 10.775 9.037 -2.634 1.00 94.50 74 ASP A N 1
ATOM 594 C CA . ASP A 1 74 ? 10.547 8.228 -1.432 1.00 94.50 74 ASP A CA 1
ATOM 595 C C . ASP A 1 74 ? 10.997 6.781 -1.638 1.00 94.50 74 ASP A C 1
ATOM 597 O O . ASP A 1 74 ? 11.557 6.177 -0.724 1.00 94.50 74 ASP A O 1
ATOM 601 N N . LEU A 1 75 ? 10.800 6.250 -2.846 1.00 93.62 75 LEU A N 1
ATOM 602 C CA . LEU A 1 75 ? 11.183 4.890 -3.216 1.00 93.62 75 LEU A CA 1
ATOM 603 C C . LEU A 1 75 ? 12.703 4.751 -3.417 1.00 93.62 75 LEU A C 1
ATOM 605 O O . LEU A 1 75 ? 13.288 3.747 -3.004 1.00 93.62 75 LEU A O 1
ATOM 609 N N . THR A 1 76 ? 13.361 5.767 -3.982 1.00 93.75 76 THR A N 1
ATOM 610 C CA . THR A 1 76 ? 14.809 5.749 -4.260 1.00 93.75 76 THR A CA 1
ATOM 611 C C . THR A 1 76 ? 15.688 6.002 -3.036 1.00 93.75 76 THR A C 1
ATOM 613 O O . THR A 1 76 ? 16.906 5.872 -3.102 1.00 93.75 76 THR A O 1
ATOM 616 N N . ARG A 1 77 ? 15.097 6.264 -1.858 1.00 91.81 77 ARG A N 1
ATOM 617 C CA . ARG A 1 77 ? 15.843 6.259 -0.579 1.00 91.81 77 ARG A CA 1
ATOM 618 C C . ARG A 1 77 ? 16.493 4.909 -0.279 1.00 91.81 77 ARG A C 1
ATOM 620 O O . ARG A 1 77 ? 17.392 4.842 0.551 1.00 91.81 77 ARG A O 1
ATOM 627 N N . PHE A 1 78 ? 15.986 3.845 -0.894 1.00 89.88 78 PHE A N 1
ATOM 628 C CA . PHE A 1 78 ? 16.465 2.482 -0.698 1.00 89.88 78 PHE A CA 1
ATOM 629 C C . PHE A 1 78 ? 16.689 1.743 -2.018 1.00 89.88 78 PHE A C 1
ATOM 631 O O . PHE A 1 78 ? 17.664 1.006 -2.159 1.00 89.88 78 PHE A O 1
ATOM 638 N N . HIS A 1 79 ? 15.790 1.919 -2.985 1.00 87.38 79 HIS A N 1
ATOM 639 C CA . HIS A 1 79 ? 15.916 1.307 -4.303 1.00 87.38 79 HIS A CA 1
ATOM 640 C C . HIS A 1 79 ? 16.816 2.139 -5.225 1.00 87.38 79 HIS A C 1
ATOM 642 O O . HIS A 1 79 ? 16.859 3.358 -5.099 1.00 87.38 79 HIS A O 1
ATOM 648 N N . SER A 1 80 ? 17.495 1.506 -6.186 1.00 90.75 80 SER A N 1
ATOM 649 C CA . SER A 1 80 ? 18.200 2.255 -7.230 1.00 90.75 80 SER A CA 1
ATOM 650 C C . SER A 1 80 ? 17.225 2.979 -8.160 1.00 90.75 80 SER A C 1
ATOM 652 O O . SER A 1 80 ? 16.135 2.475 -8.456 1.00 90.75 80 SER A O 1
ATOM 654 N N . ASP A 1 81 ? 17.653 4.127 -8.684 1.00 90.88 81 ASP A N 1
ATOM 655 C CA . ASP A 1 81 ? 16.885 4.910 -9.661 1.00 90.88 81 ASP A CA 1
ATOM 656 C C . ASP A 1 81 ? 16.527 4.061 -10.894 1.00 90.88 81 ASP A C 1
ATOM 658 O O . ASP A 1 81 ? 15.397 4.071 -11.377 1.00 90.88 81 ASP A O 1
ATOM 662 N N . GLU A 1 82 ? 17.470 3.230 -11.351 1.00 89.00 82 GLU A N 1
ATOM 663 C CA . GLU A 1 82 ? 17.287 2.310 -12.479 1.00 89.00 82 GLU A CA 1
ATOM 664 C C . GLU A 1 82 ? 16.143 1.314 -12.249 1.00 89.00 82 GLU A C 1
ATOM 666 O O . GLU A 1 82 ? 15.385 1.009 -13.172 1.00 89.00 82 GLU A O 1
ATOM 671 N N . TYR A 1 83 ? 16.000 0.805 -11.020 1.00 89.31 83 TYR A N 1
ATOM 672 C CA . TYR A 1 83 ? 14.938 -0.135 -10.676 1.00 89.31 83 TYR A CA 1
ATOM 673 C C . TYR A 1 83 ? 13.570 0.550 -10.627 1.00 89.31 83 TYR A C 1
ATOM 675 O O . TYR A 1 83 ? 12.589 -0.001 -11.131 1.00 89.31 83 TYR A O 1
ATOM 683 N N . ILE A 1 84 ? 13.488 1.752 -10.053 1.00 91.75 84 ILE A N 1
ATOM 684 C CA . ILE A 1 84 ? 12.223 2.493 -9.986 1.00 91.75 84 ILE A CA 1
ATOM 685 C C . ILE A 1 84 ? 11.768 2.925 -11.381 1.00 91.75 84 ILE A C 1
ATOM 687 O O . ILE A 1 84 ? 10.599 2.733 -11.727 1.00 91.75 84 ILE A O 1
ATOM 691 N N . GLU A 1 85 ? 12.686 3.388 -12.229 1.00 90.69 85 GLU A N 1
ATOM 692 C CA . GLU A 1 85 ? 12.375 3.719 -13.619 1.00 90.69 85 GLU A CA 1
ATOM 693 C C . GLU A 1 85 ? 11.955 2.477 -14.420 1.00 90.69 85 GLU A C 1
ATOM 695 O O . GLU A 1 85 ? 11.037 2.539 -15.243 1.00 90.69 85 GLU A O 1
ATOM 700 N N . PHE A 1 86 ? 12.567 1.321 -14.148 1.00 89.75 86 PHE A N 1
ATOM 701 C CA . PH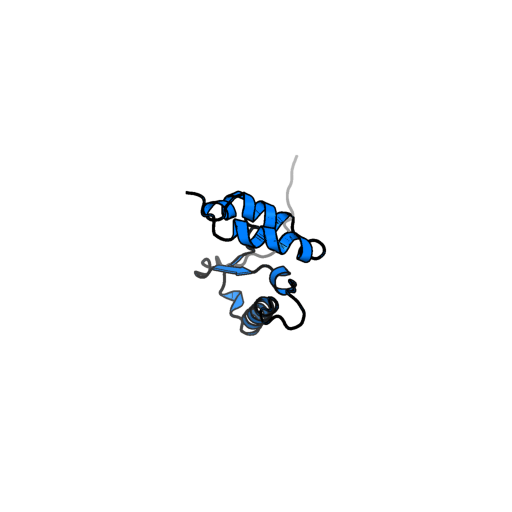E A 1 86 ? 12.131 0.052 -14.721 1.00 89.75 86 PHE A CA 1
ATOM 702 C C . PHE A 1 86 ? 10.681 -0.282 -14.329 1.00 89.75 86 PHE A C 1
ATOM 704 O O . PHE A 1 86 ? 9.855 -0.554 -15.206 1.00 89.75 86 PHE A O 1
ATOM 711 N N . LEU A 1 87 ? 10.347 -0.226 -13.031 1.00 89.94 87 LEU A N 1
ATOM 712 C CA . LEU A 1 87 ? 8.991 -0.502 -12.537 1.00 89.94 87 LEU A CA 1
ATOM 713 C C . LEU A 1 87 ? 7.953 0.470 -13.106 1.00 89.94 87 LEU A C 1
ATOM 715 O O . LEU A 1 87 ? 6.804 0.088 -13.312 1.00 89.94 87 LEU A O 1
ATOM 719 N N . ARG A 1 88 ? 8.349 1.716 -13.375 1.00 90.62 88 ARG A N 1
ATOM 720 C CA . ARG A 1 88 ? 7.475 2.732 -13.968 1.00 90.62 88 ARG A CA 1
ATOM 721 C C . ARG A 1 88 ? 7.150 2.455 -15.438 1.00 90.62 88 ARG A C 1
ATOM 723 O O . ARG A 1 88 ? 6.086 2.849 -15.906 1.00 90.62 88 ARG A O 1
ATOM 730 N N . ARG A 1 89 ? 8.066 1.819 -16.175 1.00 89.81 89 ARG A N 1
ATOM 731 C CA . ARG A 1 89 ? 7.939 1.577 -17.624 1.00 89.81 89 ARG A CA 1
ATOM 732 C C . ARG A 1 89 ? 7.306 0.240 -17.979 1.00 89.81 89 ARG A C 1
ATOM 734 O O . ARG A 1 89 ? 6.752 0.119 -19.069 1.00 89.81 89 ARG A O 1
ATOM 741 N N . ILE A 1 90 ? 7.447 -0.768 -17.123 1.00 89.69 90 ILE A N 1
ATOM 742 C CA . ILE A 1 90 ? 6.975 -2.116 -17.434 1.00 89.69 90 ILE A CA 1
ATOM 743 C C . ILE A 1 90 ? 5.444 -2.168 -17.509 1.00 89.69 90 ILE A C 1
ATOM 745 O O . ILE A 1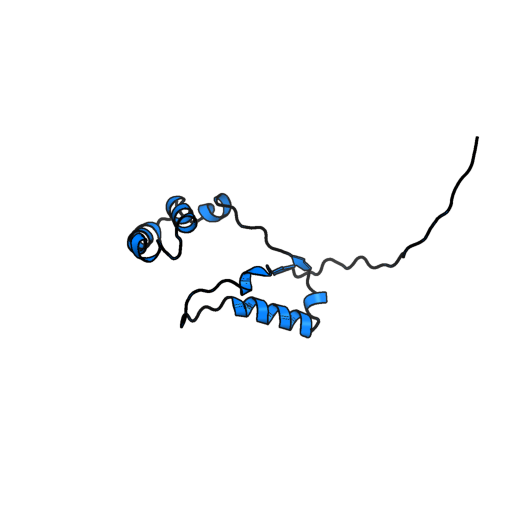 90 ? 4.739 -1.717 -16.608 1.00 89.69 90 ILE A O 1
ATOM 749 N N . THR A 1 91 ? 4.930 -2.763 -18.583 1.00 88.69 91 THR A N 1
ATOM 750 C CA . THR A 1 91 ? 3.507 -3.068 -18.764 1.00 88.69 91 THR A CA 1
ATOM 751 C C . THR A 1 91 ? 3.331 -4.577 -18.964 1.00 88.69 91 THR A C 1
ATOM 753 O O . THR A 1 91 ? 4.316 -5.277 -19.225 1.00 88.69 91 THR A O 1
ATOM 756 N N . PRO A 1 92 ? 2.107 -5.127 -18.856 1.00 85.12 92 PRO A N 1
ATOM 757 C CA . PRO A 1 92 ? 1.869 -6.553 -19.090 1.00 85.12 92 PRO A CA 1
ATOM 758 C C . PRO A 1 92 ? 2.403 -7.053 -20.444 1.00 85.12 92 PRO A C 1
ATOM 760 O O . PRO A 1 92 ? 2.904 -8.172 -20.537 1.00 85.12 92 PRO A O 1
ATOM 763 N N . GLU A 1 93 ? 2.365 -6.214 -21.481 1.00 83.81 93 GLU A N 1
ATOM 764 C CA . GLU A 1 93 ? 2.824 -6.533 -22.837 1.00 83.81 93 GLU A CA 1
ATOM 765 C C . GLU A 1 93 ? 4.353 -6.572 -22.943 1.00 83.81 93 GLU A C 1
ATOM 767 O O . GLU A 1 93 ? 4.912 -7.354 -23.718 1.00 83.81 93 GLU A O 1
ATOM 772 N N . THR A 1 94 ? 5.048 -5.726 -22.178 1.00 82.38 94 THR A N 1
ATOM 773 C CA . THR A 1 94 ? 6.514 -5.651 -22.204 1.00 82.38 94 THR A CA 1
ATOM 774 C C . THR A 1 94 ? 7.175 -6.569 -21.177 1.00 82.38 94 THR A C 1
ATOM 776 O O . THR A 1 94 ? 8.349 -6.917 -21.337 1.00 82.38 94 THR A O 1
ATOM 779 N N . ALA A 1 95 ? 6.420 -7.038 -20.177 1.00 76.88 95 ALA A N 1
ATOM 780 C CA . ALA A 1 95 ? 6.924 -7.807 -19.043 1.00 76.88 95 ALA A CA 1
ATOM 781 C C . ALA A 1 95 ? 7.725 -9.052 -19.442 1.00 76.88 95 ALA A C 1
ATOM 783 O O . ALA A 1 95 ? 8.800 -9.292 -18.894 1.00 76.88 95 ALA A O 1
ATOM 784 N N . GLN A 1 96 ? 7.256 -9.805 -20.441 1.00 72.31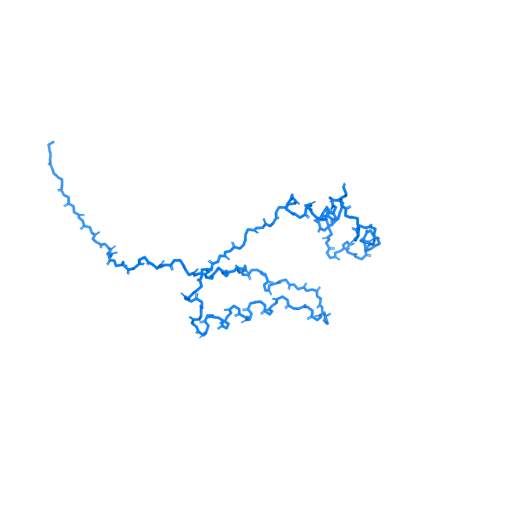 96 GLN A N 1
ATOM 785 C CA . GLN A 1 96 ? 7.935 -11.025 -20.885 1.00 72.31 96 GLN A CA 1
ATOM 786 C C . GLN A 1 96 ? 9.284 -10.742 -21.566 1.00 72.31 96 GLN A C 1
ATOM 788 O O . GLN A 1 96 ? 10.203 -11.548 -21.468 1.00 72.31 96 GLN A O 1
ATOM 793 N N . LYS A 1 97 ? 9.416 -9.600 -22.253 1.00 70.56 97 LYS A N 1
ATOM 794 C CA . LYS A 1 97 ? 10.632 -9.223 -22.995 1.00 70.56 97 L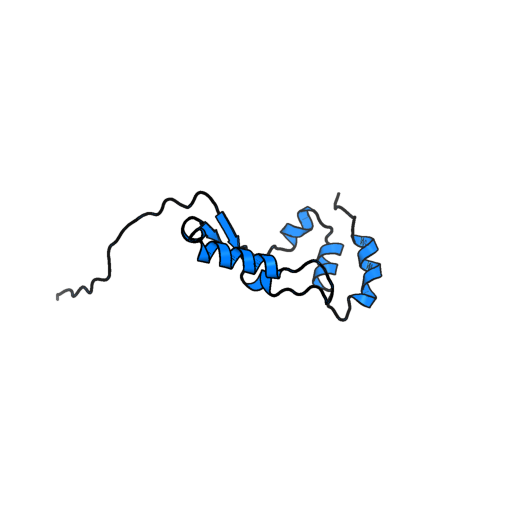YS A CA 1
ATOM 795 C C . LYS A 1 97 ? 11.677 -8.544 -22.114 1.00 70.56 97 LYS A C 1
ATOM 797 O O . LYS A 1 97 ? 12.853 -8.542 -22.454 1.00 70.56 97 LYS A O 1
ATOM 802 N N . GLN A 1 98 ? 11.246 -7.933 -21.014 1.00 69.12 98 GLN A N 1
ATOM 803 C CA . GLN A 1 98 ? 12.105 -7.137 -20.137 1.00 69.12 98 GLN A CA 1
ATOM 804 C C . GLN A 1 98 ? 12.430 -7.845 -18.811 1.00 69.12 98 GLN A C 1
ATOM 806 O O . GLN A 1 98 ? 13.074 -7.260 -17.940 1.00 69.12 98 GLN A O 1
ATOM 811 N N . LEU A 1 99 ? 12.034 -9.114 -18.659 1.00 68.06 99 LEU A N 1
ATOM 812 C CA . LEU A 1 99 ? 12.288 -9.910 -17.455 1.00 68.06 99 LEU A CA 1
ATOM 813 C C . LEU A 1 99 ? 13.791 -10.120 -17.184 1.00 68.06 99 LEU A C 1
ATOM 815 O O . LEU A 1 99 ? 14.204 -10.189 -16.026 1.00 68.06 99 LEU A O 1
ATOM 819 N N . ASP A 1 100 ? 14.618 -10.135 -18.229 1.00 66.81 100 ASP A N 1
ATOM 820 C CA . ASP A 1 100 ? 16.075 -10.248 -18.098 1.00 66.81 100 ASP A CA 1
ATOM 821 C C . ASP A 1 100 ? 16.696 -8.975 -17.494 1.00 66.81 100 ASP A C 1
ATOM 823 O O . ASP A 1 100 ? 17.654 -9.040 -16.724 1.00 66.81 100 ASP A O 1
ATOM 827 N N . GLN A 1 101 ? 16.103 -7.802 -17.756 1.00 62.62 101 GLN A N 1
ATOM 828 C CA . GLN A 1 101 ? 16.545 -6.527 -17.172 1.00 62.62 101 GLN A CA 1
ATOM 829 C C . GLN A 1 101 ? 16.248 -6.465 -15.664 1.00 62.62 101 GLN A C 1
ATOM 831 O O . GLN A 1 101 ? 17.041 -5.911 -14.901 1.00 62.62 101 GLN A O 1
ATOM 836 N N . LEU A 1 102 ? 15.170 -7.120 -15.209 1.00 63.16 102 LEU A N 1
ATOM 837 C CA . LEU A 1 102 ? 14.817 -7.241 -13.788 1.00 63.16 102 LEU A CA 1
ATOM 838 C C . LEU A 1 102 ? 15.894 -7.941 -12.963 1.00 63.16 102 LEU A C 1
ATOM 840 O O . LEU A 1 102 ? 16.088 -7.594 -11.802 1.00 63.16 102 LEU A O 1
ATOM 844 N N . GLN A 1 103 ? 16.592 -8.933 -13.516 1.00 62.31 103 GLN A N 1
ATOM 845 C CA . GLN A 1 103 ? 17.626 -9.654 -12.769 1.00 62.31 103 GLN A CA 1
ATOM 846 C C . GLN A 1 103 ? 18.837 -8.771 -12.445 1.00 62.31 103 GLN A C 1
ATOM 848 O O . GLN A 1 103 ? 19.500 -9.002 -11.436 1.00 62.31 103 GLN A O 1
ATOM 853 N N . ARG A 1 104 ? 19.081 -7.728 -13.246 1.00 61.19 104 ARG A N 1
ATOM 854 C CA . ARG A 1 104 ? 20.238 -6.842 -13.092 1.00 61.19 104 ARG A CA 1
ATOM 855 C C . ARG A 1 104 ? 20.053 -5.785 -12.004 1.00 61.19 104 ARG A C 1
ATOM 857 O O . ARG A 1 104 ? 21.010 -5.449 -11.319 1.00 61.19 104 ARG A O 1
ATOM 864 N N . CYS A 1 105 ? 18.828 -5.299 -11.814 1.00 58.84 105 CYS A N 1
ATOM 865 C CA . CYS A 1 105 ? 18.537 -4.186 -10.902 1.00 58.84 105 CYS A CA 1
ATOM 866 C C . CYS A 1 105 ? 18.009 -4.630 -9.522 1.00 58.84 105 CYS A C 1
ATOM 868 O O . CYS A 1 105 ? 17.850 -3.798 -8.636 1.00 58.84 105 CYS A O 1
ATOM 870 N N . LYS A 1 106 ? 17.753 -5.932 -9.313 1.00 55.03 106 LYS A N 1
ATOM 871 C CA . LYS A 1 106 ? 17.104 -6.482 -8.102 1.00 55.03 106 LYS A CA 1
ATOM 872 C C . LYS A 1 106 ? 17.842 -6.248 -6.776 1.00 55.03 106 LYS A C 1
ATOM 874 O O . LYS A 1 106 ? 17.205 -6.346 -5.733 1.00 55.03 106 LYS A O 1
ATOM 879 N N . PHE A 1 107 ? 19.147 -5.970 -6.803 1.00 52.62 107 PHE A N 1
ATOM 880 C CA . PHE A 1 107 ? 19.985 -5.920 -5.594 1.00 52.62 107 PHE A CA 1
ATOM 881 C C . PHE A 1 107 ? 20.994 -4.768 -5.562 1.00 52.62 107 PHE A C 1
ATOM 883 O O . PHE A 1 107 ? 21.876 -4.757 -4.706 1.00 52.62 107 PHE A O 1
ATOM 890 N N . SER A 1 108 ? 20.896 -3.802 -6.478 1.00 50.97 108 SER A N 1
ATOM 891 C CA . SER A 1 108 ? 21.786 -2.643 -6.432 1.00 50.97 108 SER A CA 1
ATOM 892 C C . SER A 1 108 ? 21.227 -1.636 -5.432 1.00 50.97 108 SER A C 1
ATOM 894 O O . SER A 1 108 ? 20.324 -0.868 -5.752 1.00 50.97 108 SER A O 1
ATOM 896 N N . PHE A 1 109 ? 21.722 -1.680 -4.198 1.00 54.44 109 PHE A N 1
ATOM 897 C CA . PHE A 1 109 ? 21.477 -0.631 -3.211 1.00 54.44 109 PHE A CA 1
ATOM 898 C C . PHE A 1 109 ? 22.369 0.559 -3.554 1.00 54.44 109 PHE A C 1
ATOM 900 O O . PHE A 1 109 ? 23.584 0.380 -3.666 1.00 54.44 109 PHE A O 1
ATOM 907 N N . SER A 1 110 ? 21.791 1.750 -3.722 1.00 56.25 110 SER A N 1
ATOM 908 C CA . SER A 1 110 ? 22.578 2.983 -3.833 1.00 56.25 110 SER A CA 1
ATOM 909 C C . SER A 1 110 ? 23.422 3.127 -2.562 1.00 56.25 110 SER A C 1
ATOM 911 O O . SER A 1 110 ? 22.865 3.306 -1.479 1.00 56.25 110 SER A O 1
ATOM 913 N N . HIS A 1 111 ? 24.737 2.933 -2.687 1.00 52.94 111 HIS A N 1
ATOM 914 C CA . HIS A 1 111 ? 25.717 3.240 -1.642 1.00 52.94 111 HIS A CA 1
ATOM 915 C C . HIS A 1 111 ? 26.044 4.731 -1.679 1.00 52.94 111 HIS A C 1
ATOM 917 O O . HIS A 1 111 ? 26.165 5.264 -2.806 1.00 52.94 111 HIS A O 1
#

pLDDT: mean 79.77, std 20.97, range [30.89, 97.94]

Secondary structure (DSSP, 8-state):
--------------------SSEEE--GGGGG----TT-S--THHHHHHHHHHHHTT-GGGSEEEPPPPPPHHHHTTTS-HHHHHHHHH--HHHHHHHHHHHHHHTT----

Sequence (111 aa):
MKAEAGTSESRVGTLEAFPSRVAYFYDHDVGNYYYALGHPMKPHRMRMVHELLIAYGVHEKLQVLQPPRATERDLTRFHSDEYIEFLRRITPETAQKQLDQLQRCKFSFSH